Protein AF-A0A919AJH6-F1 (afdb_monomer_lite)

Structure (mmCIF, N/CA/C/O backbone):
data_AF-A0A919AJH6-F1
#
_entry.id   AF-A0A919AJH6-F1
#
loop_
_atom_site.group_PDB
_atom_site.id
_atom_site.type_symbol
_atom_site.label_atom_id
_atom_site.label_alt_id
_atom_site.label_comp_id
_atom_site.label_asym_id
_atom_site.label_entity_id
_atom_site.label_seq_id
_atom_site.pdbx_PDB_ins_code
_at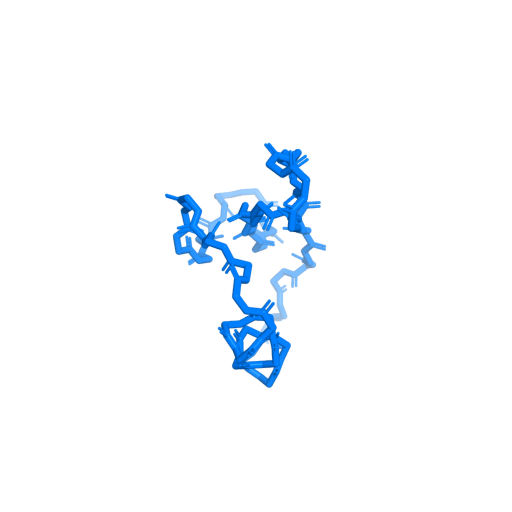om_site.Cartn_x
_atom_site.Cartn_y
_atom_site.Cartn_z
_atom_site.occupancy
_atom_site.B_iso_or_equiv
_atom_site.auth_seq_id
_atom_site.auth_comp_id
_atom_site.auth_asym_id
_atom_site.auth_atom_id
_atom_site.pdbx_PDB_model_num
ATOM 1 N N . MET A 1 1 ? -5.481 -8.994 0.803 1.00 57.75 1 MET A N 1
ATOM 2 C CA . MET A 1 1 ? -4.333 -8.136 0.433 1.00 57.75 1 MET A CA 1
ATOM 3 C C . MET A 1 1 ? -3.164 -8.985 -0.034 1.00 57.75 1 MET A C 1
ATOM 5 O O . MET A 1 1 ? -2.698 -8.780 -1.140 1.00 57.75 1 MET A O 1
ATOM 9 N N . ASP A 1 2 ? -2.773 -9.990 0.741 1.00 60.44 2 ASP A N 1
ATOM 10 C CA . ASP A 1 2 ? -1.625 -1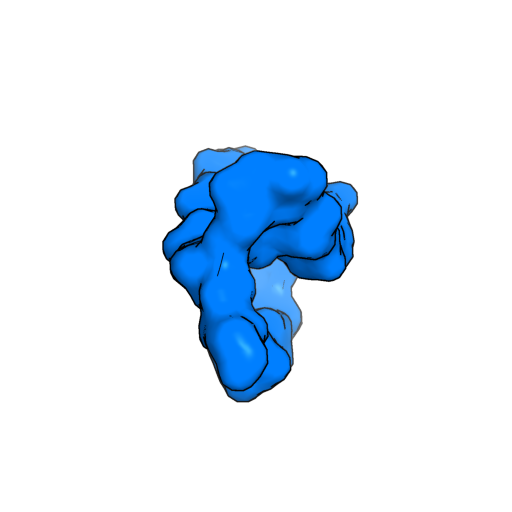0.863 0.459 1.00 60.44 2 ASP A CA 1
ATOM 11 C C . ASP A 1 2 ? -1.779 -11.642 -0.855 1.00 60.44 2 ASP A C 1
ATOM 13 O O . ASP A 1 2 ? -0.924 -11.546 -1.730 1.00 60.44 2 ASP A O 1
ATOM 17 N N . ALA A 1 3 ? -2.928 -12.297 -1.057 1.00 64.81 3 ALA A N 1
ATOM 18 C CA . ALA A 1 3 ? -3.230 -13.005 -2.305 1.00 64.81 3 ALA A CA 1
ATOM 19 C C . ALA A 1 3 ? -3.258 -12.075 -3.536 1.00 64.81 3 ALA A C 1
ATOM 21 O O . ALA A 1 3 ? -2.803 -12.449 -4.612 1.00 64.81 3 ALA A O 1
ATOM 22 N N . LEU A 1 4 ? -3.745 -10.840 -3.363 1.00 69.00 4 LEU A N 1
ATOM 23 C CA . LEU A 1 4 ? -3.770 -9.831 -4.427 1.00 69.00 4 LEU A CA 1
ATOM 24 C C . LEU A 1 4 ? -2.352 -9.327 -4.743 1.00 69.00 4 LEU A C 1
ATOM 26 O O . LEU A 1 4 ? -2.009 -9.132 -5.902 1.00 69.00 4 LEU A O 1
ATOM 30 N N . GLY A 1 5 ? -1.505 -9.169 -3.723 1.00 60.31 5 GLY A N 1
ATOM 31 C CA . GLY A 1 5 ? -0.102 -8.789 -3.885 1.00 60.31 5 GLY A CA 1
ATOM 32 C C . GLY A 1 5 ? 0.724 -9.845 -4.624 1.00 60.31 5 GLY A C 1
ATOM 33 O O . GLY A 1 5 ? 1.539 -9.497 -5.479 1.00 60.31 5 GLY A O 1
ATOM 34 N N . GLU A 1 6 ? 0.494 -11.132 -4.353 1.00 66.12 6 GLU A N 1
ATOM 35 C CA . GLU A 1 6 ? 1.135 -12.227 -5.094 1.00 66.12 6 GLU A CA 1
ATOM 36 C C . GLU A 1 6 ? 0.698 -12.287 -6.559 1.00 66.12 6 GLU A C 1
ATOM 38 O O . GLU A 1 6 ? 1.538 -12.499 -7.435 1.00 66.12 6 GLU A O 1
ATOM 43 N N . GLU A 1 7 ? -0.593 -12.095 -6.838 1.00 65.81 7 GLU A N 1
ATOM 44 C CA . GLU A 1 7 ? -1.132 -12.117 -8.201 1.00 65.81 7 GLU A CA 1
ATOM 45 C C . GLU A 1 7 ? -0.596 -10.951 -9.043 1.00 65.81 7 GLU A C 1
ATOM 47 O O . GLU A 1 7 ? -0.147 -11.156 -10.171 1.00 65.81 7 GLU A O 1
ATOM 52 N N . LEU A 1 8 ? -0.523 -9.753 -8.456 1.00 63.69 8 LEU A N 1
ATOM 53 C CA . LEU A 1 8 ? 0.053 -8.569 -9.096 1.00 63.69 8 LEU A CA 1
ATOM 54 C C . LEU A 1 8 ? 1.564 -8.725 -9.337 1.00 63.69 8 LEU A C 1
ATOM 56 O O . LEU A 1 8 ? 2.050 -8.437 -10.429 1.00 63.69 8 LEU A O 1
ATOM 60 N N . THR A 1 9 ? 2.306 -9.286 -8.376 1.00 62.69 9 THR A N 1
ATOM 61 C CA . THR A 1 9 ? 3.742 -9.575 -8.554 1.00 62.69 9 THR A CA 1
ATOM 62 C C . THR A 1 9 ? 3.976 -10.578 -9.688 1.00 62.69 9 THR A C 1
ATOM 64 O O . THR A 1 9 ? 4.884 -10.404 -10.501 1.00 62.69 9 THR A O 1
ATOM 67 N N . ARG A 1 10 ? 3.135 -11.619 -9.787 1.00 62.19 10 ARG A N 1
ATOM 68 C CA . ARG A 1 10 ? 3.186 -12.605 -10.882 1.00 62.19 10 ARG A CA 1
ATOM 69 C C . ARG A 1 10 ? 2.848 -11.998 -12.245 1.00 62.19 10 ARG A C 1
ATOM 71 O O . ARG A 1 10 ? 3.355 -12.485 -13.252 1.00 62.19 10 ARG A O 1
ATOM 78 N N . ALA A 1 11 ? 2.035 -10.945 -12.274 1.00 66.19 11 ALA A N 1
ATOM 79 C CA . ALA A 1 11 ? 1.680 -10.202 -13.480 1.00 66.19 11 ALA A CA 1
ATOM 80 C C . ALA A 1 11 ? 2.761 -9.196 -13.936 1.00 66.19 11 ALA A C 1
ATOM 82 O O . ALA A 1 11 ? 2.569 -8.522 -14.944 1.00 66.19 11 ALA A O 1
ATOM 83 N N . GLY A 1 12 ? 3.899 -9.095 -13.235 1.00 61.53 12 GLY A N 1
ATOM 84 C CA . GLY A 1 12 ? 4.991 -8.178 -13.593 1.00 61.53 12 GLY A CA 1
ATOM 85 C C . GLY A 1 12 ? 4.753 -6.726 -13.173 1.00 61.53 12 GLY A C 1
ATOM 86 O O . GLY A 1 12 ? 5.513 -5.842 -13.559 1.00 61.53 12 GLY A O 1
ATOM 87 N N . VAL A 1 13 ? 3.723 -6.488 -12.363 1.00 58.06 13 VAL A N 1
ATOM 88 C CA . VAL A 1 13 ? 3.368 -5.175 -11.827 1.00 58.06 13 VAL A CA 1
ATOM 89 C C . VAL A 1 13 ? 4.420 -4.798 -10.778 1.00 58.06 13 VAL A C 1
ATOM 91 O O . VAL A 1 13 ? 4.513 -5.416 -9.714 1.00 58.06 13 VAL A O 1
ATOM 94 N N . HIS A 1 14 ? 5.268 -3.816 -11.093 1.00 54.16 14 HIS A N 1
ATOM 95 C CA . HIS A 1 14 ? 6.314 -3.345 -10.185 1.00 54.16 14 H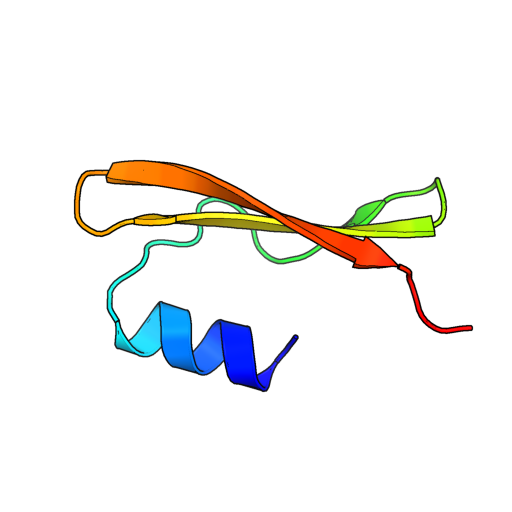IS A CA 1
ATOM 96 C C . HIS A 1 14 ? 5.655 -2.530 -9.065 1.00 54.16 14 HIS A C 1
ATOM 98 O O . HIS A 1 14 ? 5.123 -1.447 -9.301 1.00 54.16 14 HIS A O 1
ATOM 104 N N . GLY A 1 15 ? 5.628 -3.067 -7.846 1.00 55.75 15 GLY A N 1
ATOM 105 C CA . GLY A 1 15 ? 5.167 -2.321 -6.676 1.00 55.75 15 GLY A CA 1
ATOM 106 C C . GLY A 1 15 ? 6.207 -1.277 -6.284 1.00 55.75 15 GLY A C 1
ATOM 107 O O . GLY A 1 15 ? 7.256 -1.648 -5.761 1.00 55.75 15 GLY A O 1
ATOM 108 N N . GLU A 1 16 ? 5.937 0.006 -6.530 1.00 57.19 16 GLU A N 1
ATOM 109 C CA . GLU A 1 16 ? 6.850 1.092 -6.141 1.00 57.19 16 GLU A CA 1
ATOM 110 C C . GLU A 1 16 ? 6.889 1.259 -4.609 1.00 57.19 16 GLU A C 1
ATOM 112 O O . GLU A 1 16 ? 7.933 1.577 -4.037 1.00 57.19 16 GLU A O 1
ATOM 117 N N . LEU A 1 17 ? 5.785 0.928 -3.920 1.00 63.31 17 LEU A N 1
ATOM 118 C CA . LEU A 1 17 ? 5.699 0.940 -2.461 1.00 63.31 17 LEU A CA 1
ATOM 119 C C . LEU A 1 17 ? 5.031 -0.331 -1.918 1.00 63.31 17 LEU A C 1
ATOM 121 O O . LEU A 1 17 ? 3.902 -0.671 -2.278 1.00 63.31 17 LEU A O 1
ATOM 125 N N . LYS A 1 18 ? 5.709 -1.013 -0.982 1.00 62.19 18 LYS A N 1
ATOM 126 C CA . LYS A 1 18 ? 5.105 -2.109 -0.205 1.00 62.19 18 LYS A CA 1
ATOM 127 C C . LYS A 1 18 ? 3.859 -1.602 0.527 1.00 62.19 18 LYS A C 1
ATOM 129 O O . LYS A 1 18 ? 3.888 -0.463 0.991 1.00 62.19 18 LYS A O 1
ATOM 134 N N . PRO A 1 19 ? 2.817 -2.439 0.704 1.00 78.94 19 PRO A N 1
ATOM 135 C CA . PRO A 1 19 ? 1.622 -2.007 1.401 1.00 78.94 19 PRO A CA 1
ATOM 136 C C . PRO A 1 19 ? 1.938 -1.456 2.797 1.00 78.94 19 PRO A C 1
ATOM 138 O O . PRO A 1 19 ? 2.661 -2.108 3.556 1.00 78.94 19 PRO A O 1
ATOM 141 N N . TRP A 1 20 ? 1.400 -0.286 3.134 1.00 80.75 20 TRP A N 1
ATOM 142 C CA . TRP A 1 20 ? 1.627 0.385 4.413 1.00 80.75 20 TRP A CA 1
ATOM 143 C C . TRP A 1 20 ? 0.316 0.756 5.092 1.00 80.75 20 TRP A C 1
ATOM 145 O O . TRP A 1 20 ? -0.685 1.054 4.439 1.00 80.75 20 TRP A O 1
ATOM 155 N N . ASP A 1 21 ? 0.344 0.758 6.421 1.00 88.88 21 ASP A N 1
ATOM 156 C CA . ASP A 1 21 ? -0.795 1.151 7.238 1.00 88.88 21 ASP A CA 1
ATOM 157 C C . ASP A 1 21 ? -0.712 2.651 7.512 1.00 88.88 21 ASP A C 1
ATOM 159 O O . ASP A 1 21 ? 0.229 3.150 8.135 1.00 88.88 21 ASP A O 1
ATOM 163 N N . ALA A 1 22 ? -1.691 3.392 7.011 1.00 83.19 22 ALA A N 1
ATOM 164 C CA . ALA A 1 22 ? -1.806 4.814 7.246 1.00 83.19 22 ALA A CA 1
ATOM 165 C C . ALA A 1 22 ? -2.421 5.085 8.623 1.00 83.19 22 ALA A C 1
ATOM 167 O O . ALA A 1 22 ? -3.386 4.438 9.038 1.00 83.19 22 ALA A O 1
ATOM 168 N N . GLY A 1 23 ? -1.911 6.111 9.310 1.00 83.62 23 GLY A N 1
ATOM 169 C CA . GLY A 1 23 ? -2.328 6.470 10.674 1.00 83.62 23 GLY A CA 1
ATOM 170 C C . GLY A 1 23 ? -3.797 6.888 10.82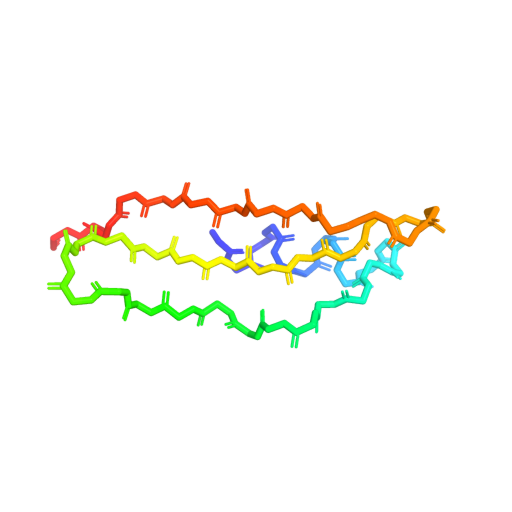4 1.00 83.62 23 GLY A C 1
ATOM 171 O O . GLY A 1 23 ? -4.263 7.078 11.942 1.00 83.62 23 GLY A O 1
ATOM 172 N N . TRP A 1 24 ? -4.532 7.022 9.718 1.00 85.25 24 TRP A N 1
ATOM 173 C CA . TRP A 1 24 ? -5.962 7.336 9.677 1.00 85.25 24 TRP A CA 1
ATOM 174 C C . TRP A 1 24 ? -6.861 6.120 9.387 1.00 85.25 24 TRP A C 1
ATOM 176 O O . TRP A 1 24 ? -8.050 6.294 9.130 1.00 85.25 24 TRP A O 1
ATOM 186 N N . GLY A 1 25 ? -6.332 4.891 9.449 1.00 87.94 25 GLY A N 1
ATOM 187 C CA . GLY A 1 25 ? -7.156 3.674 9.430 1.00 87.94 25 GLY A CA 1
ATOM 188 C C . GLY A 1 25 ? -7.303 2.992 8.067 1.00 87.94 25 GLY A C 1
ATOM 189 O O . GLY A 1 25 ? -8.263 2.251 7.859 1.00 87.94 25 GLY A O 1
ATOM 190 N N . GLN A 1 26 ? -6.387 3.237 7.129 1.00 89.25 26 GLN A N 1
ATOM 191 C CA . GLN A 1 26 ? -6.411 2.635 5.792 1.00 89.25 26 GLN A CA 1
ATOM 192 C C . GLN A 1 26 ? -5.069 1.990 5.456 1.00 89.25 26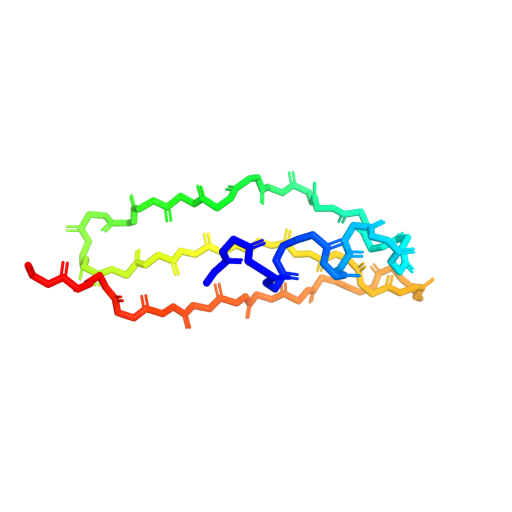 GLN A C 1
ATOM 194 O O . GLN A 1 26 ? -4.021 2.557 5.750 1.00 89.25 26 GLN A O 1
ATOM 199 N N . ARG A 1 27 ? -5.095 0.826 4.809 1.00 87.81 27 ARG A N 1
ATOM 200 C CA . ARG A 1 27 ? -3.921 0.204 4.199 1.00 87.81 27 ARG A CA 1
ATOM 201 C C . ARG A 1 27 ? -3.811 0.656 2.758 1.00 87.81 27 ARG A C 1
ATOM 203 O O . ARG A 1 27 ? -4.760 0.466 2.001 1.00 87.81 27 ARG A O 1
ATOM 210 N N . TYR A 1 28 ? -2.668 1.208 2.389 1.00 86.06 28 TYR A N 1
ATOM 211 C CA . TYR A 1 28 ? -2.369 1.646 1.031 1.00 86.06 28 TYR A CA 1
ATOM 212 C C . TYR A 1 28 ? -1.338 0.738 0.376 1.00 86.06 28 TYR A C 1
ATOM 214 O O . TYR A 1 28 ? -0.509 0.158 1.070 1.00 86.06 28 TYR A O 1
ATOM 222 N N . ALA A 1 29 ? -1.371 0.636 -0.948 1.00 84.69 29 ALA A N 1
ATOM 223 C CA . ALA A 1 29 ? -0.320 0.054 -1.772 1.00 84.69 29 ALA A CA 1
ATOM 224 C C . ALA A 1 29 ? -0.264 0.789 -3.116 1.00 84.69 29 ALA A C 1
ATOM 226 O O . ALA A 1 29 ? -1.315 1.095 -3.677 1.00 84.69 29 ALA A O 1
ATOM 227 N N . VAL A 1 30 ? 0.941 1.027 -3.637 1.00 83.31 30 VAL A N 1
ATOM 228 C CA . VAL A 1 30 ? 1.136 1.606 -4.974 1.00 83.31 30 VAL A CA 1
ATOM 229 C C . VAL A 1 30 ? 1.735 0.549 -5.876 1.00 83.31 30 VAL A C 1
ATOM 231 O O . VAL A 1 30 ? 2.754 -0.063 -5.539 1.00 83.31 30 VAL A O 1
ATOM 234 N N . VAL A 1 31 ? 1.102 0.333 -7.021 1.00 80.81 31 VAL A N 1
ATOM 235 C CA . VAL A 1 31 ? 1.532 -0.659 -7.999 1.00 80.81 31 VAL A CA 1
ATOM 236 C C . VAL A 1 31 ? 1.560 -0.053 -9.396 1.00 80.81 31 VAL A C 1
ATOM 238 O O . VAL A 1 31 ? 0.721 0.783 -9.708 1.00 80.81 31 VAL A O 1
ATOM 241 N N . HIS A 1 32 ? 2.523 -0.433 -10.234 1.00 80.19 32 HIS A N 1
ATOM 242 C CA . HIS A 1 32 ? 2.573 0.018 -11.627 1.00 80.19 32 HIS A CA 1
ATOM 243 C C . HIS A 1 32 ? 1.935 -1.006 -12.548 1.00 80.19 32 HIS A C 1
ATOM 245 O O . HIS A 1 32 ? 2.374 -2.157 -12.572 1.00 80.19 32 HIS A O 1
ATOM 251 N N . ASP A 1 33 ? 0.938 -0.591 -13.325 1.00 78.56 33 ASP A N 1
ATOM 252 C CA . ASP A 1 33 ? 0.423 -1.428 -14.404 1.00 78.56 33 ASP A CA 1
ATOM 253 C C . ASP A 1 33 ? 1.533 -1.739 -15.443 1.00 78.56 33 ASP A C 1
ATOM 255 O O . ASP A 1 33 ? 2.609 -1.129 -15.424 1.00 78.56 33 ASP A O 1
ATOM 259 N N . PRO A 1 34 ? 1.322 -2.707 -16.352 1.00 77.00 34 PRO A N 1
ATOM 260 C CA . PRO A 1 34 ? 2.311 -3.047 -17.378 1.00 77.00 34 PRO A CA 1
ATOM 261 C C . PRO A 1 34 ? 2.702 -1.890 -18.314 1.00 77.00 34 PRO A C 1
ATOM 263 O O . PRO A 1 34 ? 3.762 -1.958 -18.937 1.00 77.00 34 PRO A O 1
ATOM 266 N N . ASP A 1 35 ? 1.878 -0.843 -18.403 1.00 82.19 35 ASP A N 1
ATOM 267 C CA . ASP A 1 35 ? 2.131 0.364 -19.195 1.00 82.19 35 ASP A CA 1
ATOM 268 C C . ASP A 1 35 ? 2.928 1.426 -18.403 1.00 82.19 35 ASP A C 1
ATOM 270 O O . ASP A 1 35 ? 3.349 2.443 -18.958 1.00 82.19 35 ASP A O 1
ATOM 274 N N . GLY A 1 36 ? 3.198 1.173 -17.117 1.00 78.00 36 GLY A N 1
ATOM 275 C CA . GLY A 1 36 ? 3.958 2.041 -16.223 1.00 78.00 36 GLY A CA 1
ATOM 276 C C . GLY A 1 36 ? 3.116 3.091 -15.496 1.00 78.00 36 GLY A C 1
ATOM 277 O O . GLY A 1 36 ? 3.685 4.020 -14.921 1.00 78.00 36 GLY A O 1
ATOM 278 N N . HIS A 1 37 ? 1.786 2.980 -15.500 1.00 81.44 37 HIS A N 1
ATOM 279 C CA . HIS A 1 37 ? 0.925 3.883 -14.741 1.00 81.44 37 HIS A CA 1
ATOM 280 C C . HIS A 1 37 ? 0.828 3.466 -13.273 1.00 81.44 37 HIS A C 1
ATOM 282 O O . HIS A 1 37 ? 0.562 2.306 -12.954 1.00 81.44 37 HIS A O 1
ATOM 288 N N . GLY A 1 38 ? 0.977 4.442 -12.376 1.00 82.44 38 GLY A N 1
ATOM 289 C CA . GLY A 1 38 ? 0.755 4.255 -10.945 1.00 82.44 38 GLY A CA 1
ATOM 290 C C . GLY A 1 38 ? -0.720 4.025 -10.619 1.00 82.44 38 GLY A C 1
ATOM 291 O O . GLY A 1 38 ? -1.582 4.821 -10.990 1.00 82.44 38 GLY A O 1
ATOM 292 N N . VAL A 1 39 ? -0.999 2.940 -9.902 1.00 84.12 39 VAL A N 1
ATOM 293 C CA . VAL A 1 39 ? -2.316 2.570 -9.387 1.00 84.12 39 VAL A CA 1
ATOM 294 C C . VAL A 1 39 ? -2.251 2.501 -7.865 1.00 84.12 39 VAL A C 1
ATOM 296 O O . VAL A 1 39 ? -1.518 1.690 -7.294 1.00 84.12 39 VAL A O 1
ATOM 299 N N . ASP A 1 40 ? -3.065 3.331 -7.215 1.00 84.19 40 ASP A N 1
ATOM 300 C CA . ASP A 1 40 ? -3.219 3.356 -5.764 1.00 84.19 40 ASP A CA 1
ATOM 301 C C . ASP A 1 40 ? -4.353 2.427 -5.319 1.00 84.19 40 ASP A C 1
ATOM 303 O O . ASP A 1 40 ? -5.526 2.623 -5.645 1.00 84.19 40 ASP A O 1
ATOM 307 N N . LEU A 1 41 ? -4.008 1.421 -4.522 1.00 82.31 41 LEU A N 1
ATOM 308 C CA . LEU A 1 41 ? -4.960 0.541 -3.859 1.00 82.31 41 LEU A CA 1
ATOM 309 C C . LEU A 1 41 ? -5.092 0.963 -2.400 1.00 82.31 41 LEU A C 1
ATOM 311 O O . LEU A 1 41 ? -4.090 1.066 -1.695 1.00 82.31 41 LEU A O 1
ATOM 315 N N . PHE A 1 42 ? -6.324 1.145 -1.927 1.00 84.94 42 PHE A N 1
ATOM 316 C CA . PHE A 1 42 ? -6.602 1.403 -0.517 1.00 84.94 42 PHE A CA 1
ATOM 317 C C . PHE A 1 42 ? -7.690 0.470 0.013 1.00 84.94 42 PHE A C 1
ATOM 319 O O . PHE A 1 42 ? -8.657 0.148 -0.677 1.00 84.94 42 PHE A O 1
ATOM 326 N N . ALA A 1 43 ? -7.535 0.039 1.260 1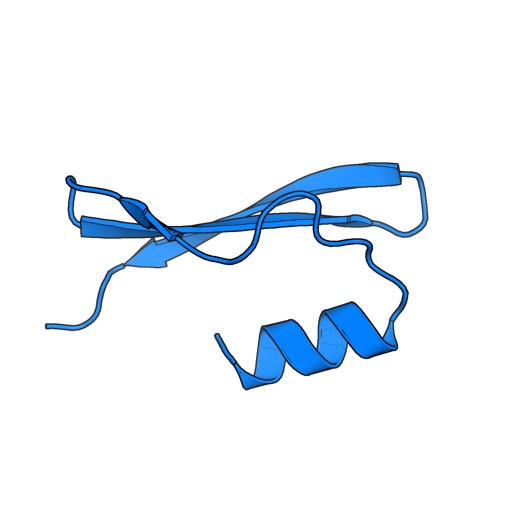.00 86.50 43 ALA A N 1
ATOM 327 C CA . ALA A 1 43 ? -8.518 -0.761 1.978 1.00 86.50 43 ALA A CA 1
ATOM 328 C C . ALA A 1 43 ? -8.645 -0.269 3.428 1.00 86.50 43 ALA A C 1
ATOM 330 O O . ALA A 1 43 ? -7.669 0.241 3.979 1.00 86.50 43 ALA A O 1
ATOM 331 N N . PRO A 1 44 ? -9.812 -0.410 4.079 1.00 87.25 44 PRO A N 1
ATOM 332 C CA . PRO A 1 44 ? -9.923 -0.180 5.517 1.00 87.25 44 PRO A CA 1
ATOM 333 C C . PRO A 1 44 ? -8.997 -1.133 6.285 1.00 87.25 44 PRO A C 1
ATOM 335 O O . PRO A 1 44 ? -8.868 -2.296 5.902 1.00 87.25 44 PRO A O 1
ATOM 338 N N . LEU A 1 45 ? -8.384 -0.669 7.376 1.00 84.00 45 LEU A N 1
ATOM 339 C CA . LEU A 1 45 ? -7.742 -1.573 8.332 1.00 84.00 45 LEU A CA 1
ATOM 340 C C . LEU A 1 45 ? -8.839 -2.328 9.091 1.00 84.00 45 LEU A C 1
ATOM 342 O O . LEU A 1 45 ? -9.687 -1.711 9.740 1.00 84.00 45 LEU A O 1
ATOM 346 N N . GLU A 1 46 ? -8.862 -3.655 8.964 1.00 76.94 46 GLU A N 1
ATOM 347 C CA . GLU A 1 46 ? -9.741 -4.495 9.779 1.00 76.94 46 GLU A CA 1
ATOM 348 C C . GLU A 1 46 ? -9.337 -4.360 11.258 1.00 76.94 46 GLU A C 1
ATOM 350 O O . GLU A 1 46 ? -8.153 -4.234 11.577 1.00 76.94 46 GLU A O 1
ATOM 355 N N . ARG A 1 47 ? -10.341 -4.294 12.140 1.00 63.22 47 ARG A N 1
ATOM 356 C CA . ARG A 1 47 ? -10.168 -4.089 13.587 1.00 63.22 47 ARG A CA 1
ATOM 357 C C . ARG A 1 47 ? -9.659 -5.333 14.297 1.00 63.22 47 ARG A C 1
ATOM 359 O O . ARG A 1 47 ? -10.180 -6.422 13.972 1.00 63.22 47 ARG A O 1
#

Foldseek 3Di:
DVVVVVVCVVQVWDWPDDWDADPVFKIWTWTADPVGDIDIDIDGHDD

pLDDT: mean 74.57, std 11.11, range [54.16, 89.25]

Sequence (47 aa):
MDALGEELTRAGVHGELKPWDAGWGQRYAVVHDPDGHGVDLFAPLER

Radius of gyration: 10.97 Å; chains: 1; bounding box: 17×20×33 Å

Secondary structure (DSSP, 8-state):
-HHHHHHHHHTT---SEEEEEETTTEEEEEEE-TTS-EEEEEEEPP-

InterPro domains:
  IPR004360 Glyoxalase/fosfomycin resistance/dioxygenase domain [PF00903] (2-40)
  IPR029068 Glyoxalase/Bleomycin resistance protein/Dihydroxybiphenyl dioxygenase [G3DSA:3.10.180.10] (1-47)
  IPR029068 Glyoxalase/Bleomycin resistance protein/Dihydroxybiphenyl dioxygenase [SSF54593] (2-44)
  IPR037523 Vicinal oxygen chelate (VOC), core domain [PS51819] (1-44)

Organism: NCBI:txid67302